Protein AF-A0A5K3G0H0-F1 (afdb_monomer)

Foldseek 3Di:
DDDPDPPVPDQAPQLVVLLVQLVVVDDDDGDDDPPNCVLVSVVVSQVVPDDPVDPDDPDDDDDPDPVVVVVSVVD

Mean predicted aligned error: 6.0 Å

Nearest PDB structures (foldseek):
  2oxc-assembly2_B  TM=9.613E-01  e=7.212E-03  Homo sapiens

InterPro domains:
  IPR011545 DEAD/DEAH-box helicase domain [PF00270] (14-74)
  IPR027417 P-loop containing nucleoside triphosphate hydrolase [G3DSA:3.40.50.300] (3-75)
  IPR027417 P-loop containing nucleoside triphosphate hydrolase [SSF52540] (6-74)

pLDDT: mean 84.29, std 12.99, range [34.38, 97.0]

Organism: Mesocestoides corti (NCBI:txid53468)

S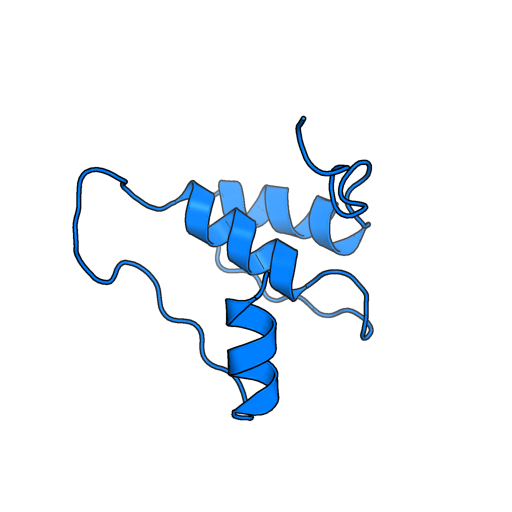tructure (mmCIF, N/CA/C/O backbone):
data_AF-A0A5K3G0H0-F1
#
_entry.id   AF-A0A5K3G0H0-F1
#
loop_
_atom_site.group_PDB
_atom_site.id
_atom_site.type_symbol
_atom_site.label_atom_id
_atom_site.label_alt_id
_atom_site.label_comp_id
_atom_site.label_asym_id
_atom_site.label_entity_id
_atom_site.label_seq_id
_atom_site.pdbx_PDB_ins_code
_atom_site.Cartn_x
_atom_site.Cartn_y
_atom_site.Cartn_z
_atom_site.occupancy
_atom_site.B_iso_or_equiv
_atom_site.auth_seq_id
_atom_site.auth_comp_id
_atom_site.auth_asym_id
_atom_site.auth_atom_id
_atom_site.pdbx_PDB_model_num
ATOM 1 N N . MET A 1 1 ? 8.973 26.220 1.299 1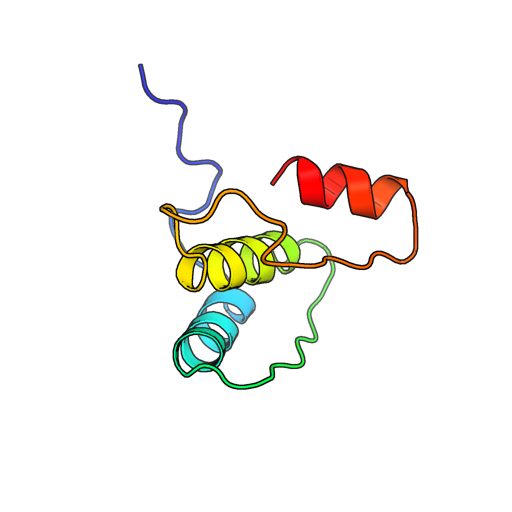.00 34.38 1 MET A N 1
ATOM 2 C CA . MET A 1 1 ? 9.460 25.733 -0.010 1.00 34.38 1 MET A CA 1
ATOM 3 C C . MET A 1 1 ? 9.092 24.263 -0.110 1.00 34.38 1 MET A C 1
ATOM 5 O O . MET A 1 1 ? 9.671 23.468 0.616 1.00 34.38 1 MET A O 1
ATOM 9 N N . GLY A 1 2 ? 8.049 23.929 -0.876 1.00 46.00 2 GLY A N 1
ATOM 10 C CA . GLY A 1 2 ? 7.613 22.540 -1.052 1.00 46.00 2 GLY A CA 1
ATOM 11 C C . GLY A 1 2 ? 8.647 21.768 -1.865 1.00 46.00 2 GLY A C 1
ATOM 12 O O . GLY A 1 2 ? 9.166 22.302 -2.843 1.00 46.00 2 GLY A O 1
ATOM 13 N N . GLN A 1 3 ? 8.985 20.554 -1.434 1.00 43.56 3 GLN A N 1
ATOM 14 C CA . GLN A 1 3 ? 9.825 19.660 -2.228 1.00 43.56 3 GLN A CA 1
ATOM 15 C C . GLN A 1 3 ? 9.182 19.431 -3.607 1.00 43.56 3 GLN A C 1
ATOM 17 O O . GLN A 1 3 ? 7.950 19.384 -3.688 1.00 43.56 3 GLN A O 1
ATOM 22 N N . PRO A 1 4 ? 9.977 19.292 -4.684 1.00 46.69 4 PRO A N 1
ATOM 23 C CA . PRO A 1 4 ? 9.442 18.916 -5.985 1.00 46.69 4 PRO A CA 1
ATOM 24 C C . PRO A 1 4 ? 8.659 17.609 -5.835 1.00 46.69 4 PRO A C 1
ATOM 26 O O . PRO A 1 4 ? 9.123 16.669 -5.193 1.00 46.69 4 PRO A O 1
ATOM 29 N N . THR A 1 5 ? 7.446 17.560 -6.384 1.00 53.12 5 THR A N 1
ATOM 30 C CA . THR A 1 5 ? 6.627 16.346 -6.417 1.00 53.12 5 THR A CA 1
ATOM 31 C C . THR A 1 5 ? 7.472 15.219 -7.009 1.00 53.12 5 THR A C 1
ATOM 33 O O . THR A 1 5 ? 7.920 15.367 -8.140 1.00 53.12 5 THR A O 1
ATOM 36 N N . ASN A 1 6 ? 7.724 14.145 -6.250 1.00 56.53 6 ASN A N 1
ATOM 37 C CA . ASN A 1 6 ? 8.643 13.018 -6.521 1.00 56.53 6 ASN A CA 1
ATOM 38 C C . ASN A 1 6 ? 8.405 12.242 -7.853 1.00 56.53 6 ASN A C 1
ATOM 40 O O . ASN A 1 6 ? 8.311 11.019 -7.869 1.00 56.53 6 ASN A O 1
ATOM 44 N N . GLY A 1 7 ? 8.280 12.906 -9.003 1.00 58.09 7 GLY A N 1
ATOM 45 C CA . GLY A 1 7 ? 8.012 12.277 -10.299 1.00 58.09 7 GLY A CA 1
ATOM 46 C C . GLY A 1 7 ? 6.588 11.730 -10.464 1.00 58.09 7 GLY A C 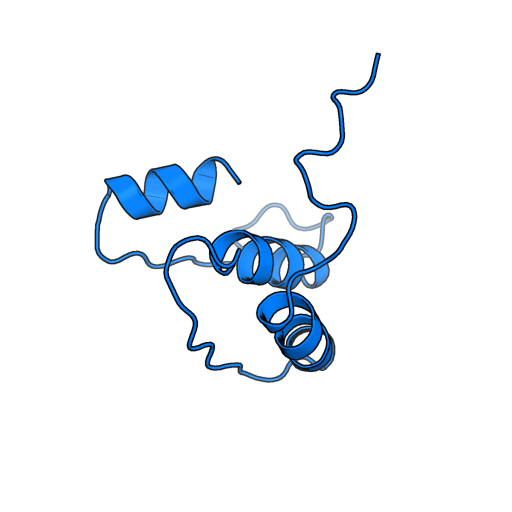1
ATOM 47 O O . GLY A 1 7 ? 6.335 10.975 -11.397 1.00 58.09 7 GLY A O 1
ATOM 48 N N . PHE A 1 8 ? 5.645 12.109 -9.594 1.00 65.38 8 PHE A N 1
ATOM 49 C CA . PHE A 1 8 ? 4.246 11.647 -9.631 1.00 65.38 8 PHE A CA 1
ATOM 50 C C . PHE A 1 8 ? 3.318 12.490 -10.5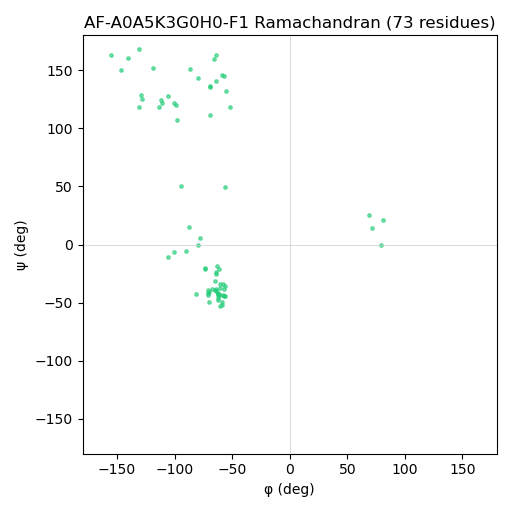23 1.00 65.38 8 PHE A C 1
ATOM 52 O O . PHE A 1 8 ? 2.100 12.377 -10.422 1.00 65.38 8 PHE A O 1
ATOM 59 N N . GLU A 1 9 ? 3.858 13.332 -11.405 1.00 71.81 9 GLU A N 1
ATOM 60 C CA . GLU A 1 9 ? 3.049 14.228 -12.249 1.00 71.81 9 GLU A CA 1
ATOM 61 C C . GLU A 1 9 ? 2.151 13.477 -13.241 1.00 71.81 9 GLU A C 1
ATOM 63 O O . GLU A 1 9 ? 1.055 13.934 -13.566 1.00 71.81 9 GLU A O 1
ATOM 68 N N . LYS A 1 10 ? 2.596 12.306 -13.719 1.00 80.19 10 LYS A N 1
ATOM 69 C CA . LYS A 1 10 ? 1.796 11.424 -14.574 1.00 80.19 10 LYS A CA 1
ATOM 70 C C . LYS A 1 10 ? 1.829 9.993 -14.047 1.00 80.19 10 LYS A C 1
ATOM 72 O O . LYS A 1 10 ? 2.902 9.387 -14.037 1.00 80.19 10 LYS A O 1
ATOM 77 N N . PRO A 1 11 ? 0.675 9.418 -13.661 1.00 82.69 11 PRO A N 1
ATOM 78 C CA . PRO A 1 11 ? 0.632 8.039 -13.211 1.00 82.69 11 PRO A CA 1
ATOM 79 C C . PRO A 1 11 ? 1.030 7.092 -14.346 1.00 82.69 11 PRO A C 1
ATOM 81 O O . PRO A 1 11 ? 0.634 7.276 -15.501 1.00 82.69 11 PRO A O 1
ATOM 84 N N . SER A 1 12 ? 1.786 6.050 -14.015 1.00 85.69 12 SER A N 1
ATOM 85 C CA . SER A 1 12 ? 2.145 4.987 -14.952 1.00 85.69 12 SER A CA 1
ATOM 86 C C . SER A 1 12 ? 0.904 4.215 -15.424 1.00 85.69 12 SER A C 1
ATOM 88 O O . SER A 1 12 ? -0.151 4.247 -14.790 1.00 85.69 12 SER A O 1
ATOM 90 N N . LEU A 1 13 ? 1.014 3.461 -16.525 1.00 84.75 13 LEU A N 1
ATOM 91 C CA . LEU A 1 13 ? -0.105 2.649 -17.034 1.00 84.75 13 LEU A CA 1
ATOM 92 C C . LEU A 1 13 ? -0.654 1.667 -15.987 1.00 84.75 13 LEU A C 1
ATOM 94 O O . LEU A 1 13 ? -1.860 1.424 -15.940 1.00 84.75 13 LEU A O 1
ATOM 98 N N . VAL A 1 14 ? 0.219 1.110 -15.139 1.00 87.00 14 VAL A N 1
ATOM 99 C CA . VAL A 1 14 ? -0.212 0.207 -14.065 1.00 87.00 14 VAL A CA 1
ATOM 100 C C . VAL A 1 14 ? -0.965 0.962 -12.969 1.00 87.00 14 VAL A C 1
ATOM 102 O O . VAL A 1 14 ? -2.008 0.486 -12.529 1.00 87.00 14 VAL A O 1
ATOM 105 N N . GLN A 1 15 ? -0.505 2.160 -12.595 1.00 87.31 15 GLN A N 1
ATOM 106 C CA . GLN A 1 15 ? -1.179 3.027 -11.626 1.00 87.31 15 GLN A CA 1
ATOM 107 C C . GLN A 1 15 ? -2.567 3.441 -12.124 1.00 87.31 15 GLN A C 1
ATOM 109 O O . GLN A 1 15 ? -3.547 3.267 -11.407 1.00 87.31 15 GLN A O 1
ATOM 114 N N . GLN A 1 16 ? -2.674 3.898 -13.376 1.00 87.81 16 GLN A N 1
ATOM 115 C CA . GLN A 1 16 ? -3.948 4.314 -13.977 1.00 87.81 16 GLN A CA 1
ATOM 116 C C . GLN A 1 16 ? -5.001 3.198 -13.946 1.00 87.81 16 GLN A C 1
ATOM 118 O O . GLN A 1 16 ? -6.153 3.439 -13.592 1.00 87.81 16 GLN A O 1
ATOM 123 N N . ARG A 1 17 ? -4.605 1.963 -14.283 1.00 87.56 17 ARG A N 1
ATOM 124 C CA . ARG A 1 17 ? -5.513 0.806 -14.269 1.00 87.56 17 ARG A CA 1
ATOM 125 C C . ARG A 1 17 ? -5.879 0.377 -12.851 1.00 87.56 17 ARG A C 1
ATOM 127 O O . ARG A 1 17 ? -7.041 0.094 -12.583 1.00 87.56 17 ARG A O 1
ATOM 134 N N . ALA A 1 18 ? -4.900 0.330 -11.951 1.00 89.38 18 ALA A N 1
ATOM 135 C CA . ALA A 1 18 ? -5.111 -0.146 -10.591 1.00 89.38 18 ALA A CA 1
ATOM 136 C C . ALA A 1 18 ? -5.939 0.834 -9.748 1.00 89.38 18 ALA A C 1
ATOM 138 O O . ALA A 1 18 ? -6.841 0.393 -9.040 1.00 89.38 18 ALA A O 1
ATOM 139 N N . PHE A 1 19 ? -5.699 2.147 -9.847 1.00 88.56 19 PHE A N 1
ATOM 140 C CA . PHE A 1 19 ? -6.430 3.141 -9.054 1.00 88.56 19 PHE A CA 1
ATOM 141 C C . PHE A 1 19 ? -7.939 3.073 -9.280 1.00 88.56 19 PHE A C 1
ATOM 143 O O . PHE A 1 19 ? -8.693 3.062 -8.310 1.00 88.56 19 PHE A O 1
ATOM 150 N N . GLY A 1 20 ? -8.386 2.942 -10.533 1.00 87.44 20 GLY A N 1
ATOM 151 C CA . GLY A 1 20 ? -9.814 2.842 -10.840 1.00 87.44 20 GLY A CA 1
ATOM 152 C C . GLY A 1 20 ? -10.497 1.636 -10.187 1.00 87.44 20 GLY A C 1
ATOM 153 O O . GLY A 1 20 ? -11.657 1.726 -9.794 1.00 87.44 20 GLY A O 1
ATOM 154 N N . GLU A 1 21 ? -9.787 0.520 -10.039 1.00 90.12 21 GLU A N 1
ATOM 155 C CA . GLU A 1 21 ? -10.313 -0.694 -9.410 1.00 90.12 21 GLU A CA 1
ATOM 156 C C . GLU A 1 21 ? -10.249 -0.622 -7.879 1.00 90.12 21 GLU A C 1
ATOM 158 O O . GLU A 1 21 ? -11.237 -0.928 -7.209 1.00 90.12 21 GLU A O 1
ATOM 163 N N . ILE A 1 22 ? -9.140 -0.117 -7.328 1.00 88.50 22 ILE A N 1
ATOM 164 C CA . ILE A 1 22 ? -8.958 0.073 -5.881 1.00 88.50 22 ILE A CA 1
ATOM 165 C C . ILE A 1 22 ? -9.991 1.062 -5.320 1.00 88.50 22 ILE A C 1
ATOM 167 O O . ILE A 1 22 ? -10.583 0.814 -4.267 1.00 88.50 22 ILE A O 1
ATOM 171 N N . MET A 1 23 ? -10.269 2.161 -6.031 1.00 84.56 23 MET A N 1
ATOM 172 C CA . MET A 1 23 ? -11.261 3.160 -5.605 1.00 84.56 23 MET A CA 1
ATOM 173 C C . MET A 1 23 ? -12.688 2.600 -5.550 1.00 84.56 23 MET A C 1
ATOM 175 O O . MET A 1 23 ? -13.499 3.078 -4.763 1.00 84.56 23 MET A O 1
ATOM 179 N N . LYS A 1 24 ? -12.993 1.554 -6.327 1.00 89.06 24 LYS A N 1
ATOM 180 C CA . LYS A 1 24 ? -14.280 0.840 -6.261 1.00 89.06 24 LYS A CA 1
ATOM 181 C C . LYS A 1 24 ? -14.344 -0.160 -5.101 1.00 89.06 24 LYS A C 1
ATOM 183 O O . LYS A 1 24 ? -15.354 -0.836 -4.945 1.00 89.06 24 LYS A O 1
ATOM 188 N N . GLY A 1 25 ? -13.276 -0.276 -4.309 1.00 86.81 25 GLY A N 1
ATOM 189 C CA . GLY A 1 25 ? -13.173 -1.219 -3.198 1.00 86.81 25 GLY A CA 1
ATOM 190 C C . GLY A 1 25 ? -13.094 -2.675 -3.625 1.00 86.81 25 GLY A C 1
ATOM 191 O O . GLY A 1 25 ? -13.489 -3.543 -2.855 1.00 86.81 25 GLY A O 1
ATOM 192 N N . ARG A 1 26 ? -12.619 -2.935 -4.847 1.00 89.56 26 ARG A N 1
ATOM 193 C CA . ARG A 1 26 ? -12.402 -4.293 -5.341 1.00 89.56 26 ARG A CA 1
ATOM 194 C C . ARG A 1 26 ? -11.027 -4.802 -4.940 1.00 89.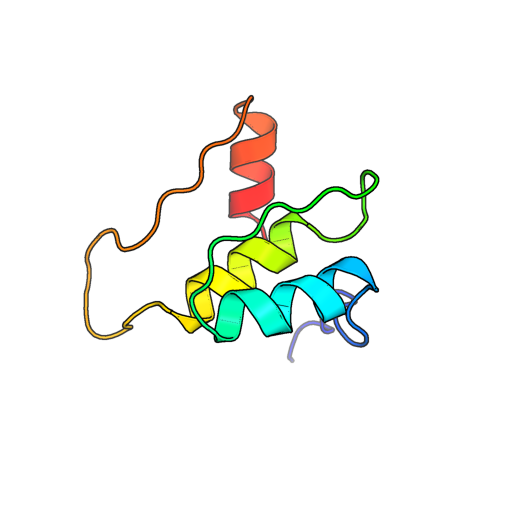56 26 ARG A C 1
ATOM 196 O O . ARG A 1 26 ? -10.077 -4.025 -4.854 1.00 89.56 26 ARG A O 1
ATOM 203 N N . ASP A 1 27 ? -10.923 -6.115 -4.784 1.00 90.69 27 ASP A N 1
ATOM 204 C CA . ASP A 1 27 ? -9.635 -6.789 -4.673 1.00 90.69 27 ASP A CA 1
ATOM 205 C C . ASP A 1 27 ? -8.904 -6.729 -6.018 1.00 90.69 27 ASP A C 1
ATOM 207 O O . ASP A 1 27 ? -9.499 -6.936 -7.080 1.00 90.69 27 ASP A O 1
ATOM 211 N N . VAL A 1 28 ? -7.604 -6.425 -5.983 1.00 88.00 28 VAL A N 1
ATOM 212 C CA . VAL A 1 28 ? -6.804 -6.196 -7.192 1.00 88.00 28 VAL A CA 1
ATOM 213 C C . VAL A 1 28 ? -5.529 -7.025 -7.161 1.00 88.00 28 VAL A C 1
ATOM 215 O O . VAL A 1 28 ? -4.729 -6.936 -6.231 1.00 88.00 28 VAL A O 1
ATOM 218 N N . VAL A 1 29 ? -5.290 -7.768 -8.243 1.00 89.56 29 VAL A N 1
ATOM 219 C CA . VAL A 1 29 ? -4.000 -8.404 -8.526 1.00 89.56 29 VAL A CA 1
ATOM 220 C C . VAL A 1 29 ? -3.256 -7.562 -9.556 1.00 89.56 29 VAL A C 1
ATOM 222 O O . VAL A 1 29 ? -3.750 -7.330 -10.658 1.00 89.56 29 VAL A O 1
ATOM 225 N N . VAL A 1 30 ? -2.053 -7.102 -9.205 1.00 86.06 30 VAL A N 1
ATOM 226 C CA . VAL A 1 30 ? -1.227 -6.258 -10.078 1.00 86.06 30 VAL A CA 1
ATOM 227 C C . VAL A 1 30 ? 0.042 -6.991 -10.496 1.00 86.06 30 VAL A C 1
ATOM 229 O O . VAL A 1 30 ? 0.917 -7.272 -9.674 1.00 86.06 30 VAL A O 1
ATOM 232 N N . GLN A 1 31 ? 0.199 -7.202 -11.801 1.00 86.88 31 GLN A N 1
ATOM 233 C CA . GLN A 1 31 ? 1.436 -7.690 -12.403 1.00 86.88 31 GLN A CA 1
ATOM 234 C C . GLN A 1 31 ? 2.084 -6.578 -13.227 1.00 86.88 31 GLN A C 1
ATOM 236 O O . GLN A 1 31 ? 1.487 -6.048 -14.159 1.00 86.88 31 GLN A O 1
ATOM 241 N N . ALA A 1 32 ? 3.320 -6.220 -12.882 1.00 84.25 32 ALA A N 1
ATOM 242 C CA . ALA A 1 32 ? 4.104 -5.243 -13.627 1.00 84.25 32 ALA A CA 1
ATOM 243 C C . ALA A 1 32 ? 5.606 -5.462 -13.414 1.00 84.25 32 ALA A C 1
ATOM 245 O O . ALA A 1 32 ? 6.020 -6.132 -12.464 1.00 84.25 32 ALA A O 1
ATOM 246 N N . GLN A 1 33 ? 6.418 -4.878 -14.295 1.00 83.12 33 GLN A N 1
ATOM 247 C CA . GLN A 1 33 ? 7.880 -4.925 -14.213 1.00 83.12 33 GLN A CA 1
ATOM 248 C C . GLN A 1 33 ? 8.404 -4.166 -12.978 1.00 83.12 33 GLN A C 1
ATOM 250 O O . GLN A 1 33 ? 7.703 -3.331 -12.395 1.00 83.12 33 GLN A O 1
ATOM 255 N N . SER A 1 34 ? 9.633 -4.454 -12.541 1.00 79.50 34 SER A N 1
ATOM 256 C CA . SER A 1 34 ? 10.289 -3.666 -11.485 1.00 79.50 34 SER A CA 1
ATOM 257 C C . SER A 1 34 ? 10.422 -2.196 -11.891 1.00 79.50 34 SER A C 1
ATOM 259 O O . SER A 1 34 ? 10.566 -1.889 -13.067 1.00 79.50 34 SER A O 1
ATOM 261 N N . GLY A 1 35 ? 10.316 -1.283 -10.920 1.00 76.44 35 GLY A N 1
ATOM 262 C CA . GLY A 1 35 ? 10.367 0.166 -11.173 1.00 76.44 35 GLY A CA 1
ATOM 263 C C . GLY A 1 35 ? 9.069 0.793 -11.708 1.00 76.44 35 GLY A C 1
ATOM 264 O O . GLY A 1 35 ? 9.004 2.002 -11.868 1.00 76.44 35 GLY A O 1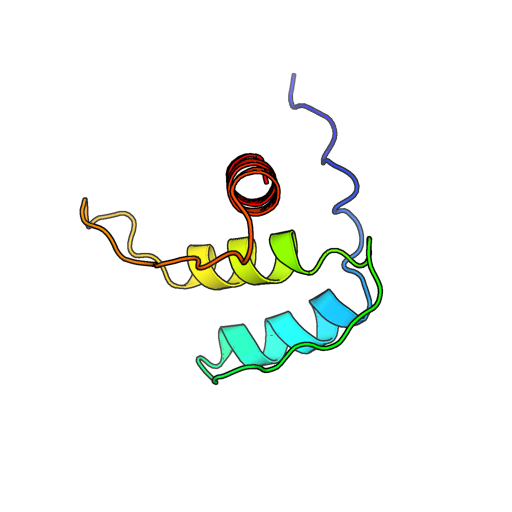
ATOM 265 N N . SER A 1 36 ? 8.000 0.019 -11.922 1.00 75.56 36 SER A N 1
ATOM 266 C CA . SER A 1 36 ? 6.727 0.513 -12.493 1.00 75.56 36 SER A CA 1
ATOM 267 C C . SER A 1 36 ? 5.804 1.288 -11.530 1.00 75.56 36 SER A C 1
ATOM 269 O O . SER A 1 36 ? 4.679 1.632 -11.896 1.00 75.56 36 SER A O 1
ATOM 271 N N . GLY A 1 37 ? 6.243 1.559 -10.295 1.00 79.25 37 GLY A N 1
ATOM 272 C CA . GLY A 1 37 ? 5.454 2.318 -9.312 1.00 79.25 37 GLY A CA 1
ATOM 273 C C . GLY A 1 37 ? 4.376 1.513 -8.570 1.00 79.25 37 GLY A C 1
ATOM 274 O O . GLY A 1 37 ? 3.436 2.099 -8.027 1.00 79.25 37 GLY A O 1
ATOM 275 N N . ARG A 1 38 ? 4.497 0.175 -8.514 1.00 85.62 38 ARG A N 1
ATOM 276 C CA . ARG A 1 38 ? 3.555 -0.708 -7.789 1.00 85.62 38 ARG A CA 1
ATOM 277 C C . ARG A 1 38 ? 3.413 -0.349 -6.309 1.00 85.62 38 ARG A C 1
ATOM 279 O O . ARG A 1 38 ? 2.293 -0.278 -5.829 1.00 85.62 38 ARG A O 1
ATOM 286 N N . ALA A 1 39 ? 4.517 -0.077 -5.609 1.00 84.94 39 ALA A N 1
ATOM 287 C CA . ALA A 1 39 ? 4.477 0.280 -4.187 1.00 84.94 39 ALA A CA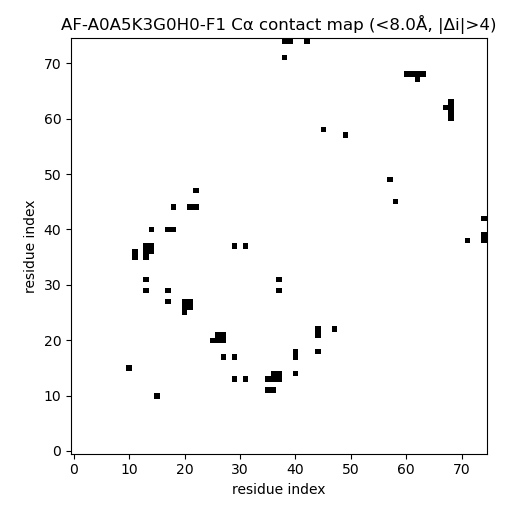 1
ATOM 288 C C . ALA A 1 39 ? 3.617 1.533 -3.943 1.00 84.94 39 ALA A C 1
ATOM 290 O O . ALA A 1 39 ? 2.634 1.462 -3.215 1.00 84.94 39 ALA A O 1
ATOM 291 N N . ALA A 1 40 ? 3.887 2.622 -4.672 1.00 85.06 40 ALA A N 1
ATOM 292 C CA . ALA A 1 40 ? 3.078 3.842 -4.620 1.00 85.06 40 ALA A CA 1
ATOM 293 C C . ALA A 1 40 ? 1.600 3.601 -4.971 1.00 85.06 40 ALA A C 1
ATOM 295 O O . ALA A 1 40 ? 0.720 4.214 -4.375 1.00 85.06 40 ALA A O 1
ATOM 296 N N . THR A 1 41 ? 1.317 2.669 -5.890 1.00 87.44 41 THR A N 1
ATOM 297 C CA . THR A 1 41 ? -0.061 2.294 -6.245 1.00 87.44 41 THR A CA 1
ATOM 298 C C . THR A 1 41 ? -0.828 1.773 -5.027 1.00 87.44 41 THR A C 1
ATOM 300 O O . THR A 1 41 ? -1.932 2.238 -4.744 1.00 87.44 41 THR A O 1
ATOM 303 N N . PHE A 1 42 ? -0.236 0.830 -4.287 1.00 86.62 42 PHE A N 1
ATOM 304 C CA . PHE A 1 42 ? -0.860 0.261 -3.093 1.00 86.62 42 PHE A CA 1
ATOM 305 C C . PHE A 1 42 ? -0.897 1.257 -1.931 1.00 86.62 42 PHE A C 1
ATOM 307 O O . PHE A 1 42 ? -1.918 1.3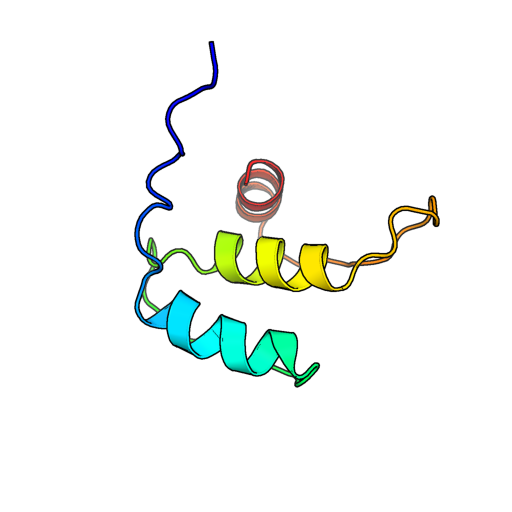24 -1.250 1.00 86.62 42 PHE A O 1
ATOM 314 N N . CYS A 1 43 ? 0.156 2.058 -1.725 1.00 89.12 43 CYS A N 1
ATOM 315 C CA . CYS A 1 43 ? 0.185 3.073 -0.667 1.00 89.12 43 CYS A CA 1
ATOM 316 C C . CYS A 1 43 ? -0.935 4.104 -0.852 1.00 89.12 43 CYS A C 1
ATOM 318 O O . CYS A 1 43 ? -1.755 4.280 0.046 1.00 89.12 43 CYS A O 1
ATOM 320 N N . ILE A 1 44 ? -1.041 4.717 -2.035 1.00 87.50 44 ILE A N 1
ATOM 321 C CA . ILE A 1 44 ? -2.081 5.717 -2.333 1.00 87.50 44 ILE A CA 1
ATOM 322 C C . ILE A 1 44 ? -3.475 5.090 -2.238 1.00 87.50 44 ILE A C 1
ATOM 324 O O . ILE A 1 44 ? -4.368 5.650 -1.605 1.00 87.50 44 ILE A O 1
ATOM 328 N N . GLY A 1 45 ? -3.655 3.903 -2.822 1.00 88.00 45 GLY A N 1
ATOM 329 C CA . GLY A 1 45 ? -4.927 3.188 -2.773 1.00 88.00 45 GLY A CA 1
ATOM 330 C C . GLY A 1 45 ? -5.381 2.847 -1.350 1.00 88.00 45 GLY A C 1
ATOM 331 O O . GLY A 1 45 ? -6.565 2.949 -1.039 1.00 88.00 45 GLY A O 1
ATOM 332 N N . THR A 1 46 ? -4.437 2.490 -0.478 1.00 90.44 46 THR A N 1
ATOM 333 C CA . THR A 1 46 ? -4.698 2.212 0.940 1.00 90.44 46 THR A CA 1
ATOM 334 C C . THR A 1 46 ? -5.049 3.491 1.690 1.00 90.44 46 THR A C 1
ATOM 336 O O . THR A 1 46 ? -6.080 3.531 2.355 1.00 90.44 46 THR A O 1
ATOM 339 N N . LEU A 1 47 ? -4.248 4.552 1.534 1.00 89.69 47 LEU A N 1
ATOM 340 C CA . LEU A 1 47 ? -4.469 5.847 2.189 1.00 89.69 47 LEU A CA 1
ATOM 341 C C . LEU A 1 47 ? -5.840 6.440 1.848 1.00 89.69 47 LEU A C 1
ATOM 343 O O . LEU A 1 47 ? -6.509 6.967 2.730 1.00 89.69 47 LEU A O 1
ATOM 347 N N . GLN A 1 48 ? -6.302 6.285 0.604 1.00 88.75 48 GLN A N 1
ATOM 348 C CA . GLN A 1 48 ? -7.625 6.748 0.174 1.00 88.75 48 GLN A CA 1
ATOM 349 C C . GLN A 1 48 ? -8.788 6.078 0.930 1.00 88.75 48 GLN A C 1
ATOM 351 O O . GLN A 1 48 ? -9.897 6.610 0.946 1.00 88.75 48 GLN A O 1
ATOM 356 N N . ARG A 1 49 ? -8.558 4.905 1.532 1.00 86.88 49 ARG A N 1
ATOM 357 C CA . ARG A 1 49 ? -9.558 4.147 2.300 1.00 86.88 49 ARG A CA 1
ATOM 358 C C . ARG A 1 49 ? -9.409 4.311 3.814 1.00 86.88 49 ARG A C 1
ATOM 360 O O . ARG A 1 49 ? -10.246 3.790 4.542 1.00 86.88 49 ARG A O 1
ATOM 367 N N . MET A 1 50 ? -8.356 4.977 4.287 1.00 91.56 50 MET A N 1
ATOM 368 C CA . MET A 1 50 ? -8.100 5.145 5.717 1.00 91.56 50 MET A CA 1
ATOM 369 C C . MET A 1 50 ? -8.963 6.255 6.321 1.00 91.56 50 MET A C 1
ATOM 371 O O . MET A 1 50 ? -9.175 7.309 5.724 1.00 91.56 50 MET A O 1
ATOM 375 N N . GLU A 1 51 ? -9.404 6.039 7.556 1.00 95.12 51 GLU A N 1
ATOM 376 C CA . GLU A 1 51 ? -10.149 7.012 8.348 1.00 95.12 51 GLU A CA 1
ATOM 377 C C . GLU A 1 51 ? -9.193 7.733 9.307 1.00 95.12 51 GLU A C 1
ATOM 379 O O . GLU A 1 51 ? -8.745 7.171 10.310 1.00 95.12 51 GLU A O 1
ATOM 384 N N . CYS A 1 52 ? -8.883 9.003 9.023 1.00 93.88 52 CYS A N 1
ATOM 385 C CA . CYS A 1 52 ? -7.919 9.792 9.806 1.00 93.88 52 CYS A CA 1
ATOM 386 C C . CYS A 1 52 ? -8.338 10.037 11.268 1.00 93.88 52 CYS A C 1
ATOM 388 O O . CYS A 1 52 ? -7.500 10.387 12.098 1.00 93.88 52 CYS A O 1
ATOM 390 N N . SER A 1 53 ? -9.621 9.875 11.600 1.00 97.00 53 SER A N 1
ATOM 391 C CA . SER A 1 53 ? -10.133 10.000 12.970 1.00 97.00 53 SER A CA 1
ATOM 392 C C . SER A 1 53 ? -9.762 8.809 13.862 1.00 97.00 53 SER A C 1
ATOM 394 O O . SER A 1 53 ? -9.761 8.948 15.087 1.00 97.00 53 SER A O 1
ATOM 396 N N . ARG A 1 54 ? -9.423 7.650 13.281 1.00 96.88 54 ARG A N 1
ATOM 397 C CA . ARG A 1 54 ? -9.123 6.410 14.012 1.00 96.88 54 ARG A CA 1
ATOM 398 C C . ARG A 1 54 ? -7.618 6.214 14.167 1.00 96.88 54 ARG A C 1
ATOM 400 O O . ARG A 1 54 ? -6.885 6.072 13.192 1.00 96.88 54 ARG A O 1
ATOM 407 N N . LYS A 1 55 ? -7.152 6.154 15.418 1.00 94.75 55 LYS A N 1
ATOM 408 C CA . LYS A 1 55 ? -5.736 5.952 15.779 1.00 94.75 55 LYS A CA 1
ATOM 409 C C . LYS A 1 55 ? -5.405 4.482 16.043 1.00 94.75 55 LYS A C 1
ATOM 411 O O . LYS A 1 55 ? -4.833 4.140 17.072 1.00 94.75 55 LYS A O 1
ATOM 416 N N . GLU A 1 56 ? -5.781 3.618 15.115 1.00 96.06 56 GLU A N 1
ATOM 417 C CA . GLU A 1 56 ? -5.513 2.181 15.184 1.00 96.06 56 GLU A CA 1
ATOM 418 C C . GLU A 1 56 ? -4.920 1.673 13.869 1.00 96.06 56 GLU A C 1
ATOM 420 O O . GLU A 1 56 ? -4.893 2.391 12.867 1.00 96.06 56 GLU A O 1
ATOM 425 N N . ALA A 1 57 ? -4.412 0.441 13.868 1.00 95.38 57 ALA A N 1
ATOM 426 C CA . ALA A 1 57 ? -3.897 -0.179 12.655 1.00 95.38 57 ALA A CA 1
ATOM 427 C C . ALA A 1 57 ? -5.056 -0.487 11.689 1.00 95.38 57 ALA A C 1
ATOM 429 O O . ALA A 1 57 ? -5.878 -1.356 11.961 1.00 95.38 57 ALA A O 1
ATOM 430 N N . GLN A 1 58 ? -5.113 0.228 10.561 1.00 95.56 58 GLN A N 1
ATOM 431 C CA . GLN A 1 58 ? -6.184 0.102 9.556 1.00 95.56 58 GLN A CA 1
ATOM 432 C C . GLN A 1 58 ? -5.745 -0.634 8.279 1.00 95.56 58 GLN A C 1
ATOM 434 O O . GLN A 1 58 ? -6.576 -0.969 7.440 1.00 95.56 58 GLN A O 1
ATOM 439 N N . ALA A 1 59 ? -4.444 -0.881 8.114 1.00 93.44 59 ALA A N 1
ATOM 440 C CA . ALA A 1 59 ? -3.885 -1.547 6.945 1.00 93.44 59 ALA A CA 1
ATOM 441 C C . ALA A 1 59 ? -2.663 -2.391 7.318 1.00 93.44 59 ALA A C 1
ATOM 443 O O . ALA A 1 59 ? -1.920 -2.053 8.241 1.00 93.44 59 ALA A O 1
ATOM 444 N N . LEU A 1 60 ? -2.441 -3.470 6.565 1.00 94.06 60 LEU A N 1
ATOM 445 C CA . LEU A 1 60 ? -1.290 -4.354 6.707 1.00 94.06 60 LEU A CA 1
ATOM 446 C C . LEU A 1 60 ? -0.612 -4.531 5.349 1.00 94.06 60 LEU A C 1
ATOM 448 O O . LEU A 1 60 ? -1.235 -4.974 4.387 1.00 94.06 60 LEU A O 1
ATOM 452 N N . PHE A 1 61 ? 0.684 -4.235 5.298 1.00 92.62 61 PHE A N 1
ATOM 453 C CA . PHE A 1 61 ? 1.532 -4.524 4.147 1.00 92.62 61 PHE A CA 1
ATOM 454 C C . PHE A 1 61 ? 2.432 -5.710 4.474 1.00 92.62 61 PHE A C 1
ATOM 456 O O . PHE A 1 61 ? 3.137 -5.703 5.482 1.00 92.62 61 PHE A O 1
ATOM 463 N N . ILE A 1 62 ? 2.429 -6.720 3.605 1.00 93.44 62 ILE A N 1
ATOM 464 C CA . ILE A 1 62 ? 3.288 -7.898 3.733 1.00 93.44 62 ILE A CA 1
ATOM 465 C C . ILE A 1 62 ? 4.305 -7.869 2.595 1.00 93.44 62 ILE A C 1
ATOM 467 O O . ILE A 1 62 ? 3.943 -7.811 1.420 1.00 93.44 62 ILE A O 1
ATOM 471 N N . ALA A 1 63 ? 5.587 -7.920 2.945 1.00 92.38 63 ALA A N 1
ATOM 472 C CA . ALA A 1 63 ? 6.691 -7.974 1.997 1.00 92.38 63 ALA A CA 1
ATOM 473 C C . ALA A 1 63 ? 7.487 -9.270 2.180 1.00 92.38 63 ALA A C 1
ATOM 475 O O . ALA A 1 63 ? 7.555 -9.825 3.273 1.00 92.38 63 ALA A O 1
ATOM 476 N N . ARG A 1 64 ? 8.114 -9.747 1.099 1.00 93.06 64 ARG A N 1
ATOM 477 C CA . ARG A 1 64 ? 8.902 -10.992 1.120 1.00 93.06 64 ARG A CA 1
ATOM 478 C C . ARG A 1 64 ? 10.250 -10.856 1.833 1.00 93.06 64 ARG A C 1
ATOM 480 O O . ARG A 1 64 ? 10.810 -11.868 2.231 1.00 93.06 64 ARG A O 1
ATOM 487 N N . THR A 1 65 ? 10.777 -9.637 1.963 1.00 94.81 65 THR A N 1
ATOM 488 C CA . THR A 1 65 ? 12.040 -9.356 2.662 1.00 94.81 65 THR A CA 1
ATOM 489 C C . THR A 1 65 ? 11.941 -8.068 3.477 1.00 94.81 65 THR A C 1
ATOM 491 O O . THR A 1 65 ? 11.074 -7.223 3.226 1.00 94.81 65 THR A O 1
ATOM 494 N N . ARG A 1 66 ? 12.848 -7.909 4.448 1.00 94.31 66 ARG A N 1
ATOM 495 C CA . ARG A 1 66 ? 12.926 -6.722 5.311 1.00 94.31 66 ARG A CA 1
ATOM 496 C C . ARG A 1 66 ? 13.275 -5.466 4.516 1.00 94.31 66 ARG A C 1
ATOM 498 O O . ARG A 1 66 ? 12.704 -4.411 4.764 1.00 94.31 66 ARG A O 1
ATOM 505 N N . GLU A 1 67 ? 14.176 -5.579 3.550 1.00 92.69 67 GLU A N 1
ATOM 506 C CA . GLU A 1 67 ? 14.627 -4.470 2.705 1.00 92.69 67 GLU A CA 1
ATOM 507 C C . GLU A 1 67 ? 13.455 -3.919 1.894 1.00 92.69 67 GLU A C 1
ATOM 509 O O . GLU A 1 67 ? 13.257 -2.709 1.841 1.00 92.69 67 GLU A O 1
ATOM 514 N N . LEU A 1 68 ? 12.620 -4.805 1.338 1.00 88.06 68 LEU A N 1
ATOM 515 C CA . LEU A 1 68 ? 11.427 -4.395 0.607 1.00 88.06 68 LEU A CA 1
ATOM 516 C C . LEU A 1 68 ? 10.386 -3.745 1.532 1.00 88.06 68 LEU A C 1
ATOM 518 O O . LEU A 1 68 ? 9.761 -2.762 1.141 1.00 88.06 68 LEU A O 1
ATOM 522 N N . ALA A 1 69 ? 10.213 -4.253 2.757 1.00 91.44 69 ALA A N 1
ATOM 523 C CA . ALA A 1 69 ? 9.337 -3.619 3.744 1.00 91.44 69 ALA A CA 1
ATOM 524 C C . ALA A 1 69 ? 9.805 -2.192 4.084 1.00 91.44 69 ALA A C 1
ATOM 526 O O . ALA A 1 69 ? 8.996 -1.267 4.114 1.00 91.44 69 ALA A O 1
ATOM 527 N N . LEU A 1 70 ? 11.114 -2.003 4.277 1.00 91.94 70 LEU A N 1
ATOM 528 C CA . LEU A 1 70 ? 11.710 -0.691 4.534 1.00 91.94 70 LEU A CA 1
ATOM 529 C C . LEU A 1 70 ? 11.563 0.255 3.338 1.00 91.94 70 LEU A C 1
ATOM 531 O O . LEU A 1 70 ? 11.259 1.426 3.535 1.00 91.94 70 LEU A O 1
ATOM 535 N N . GLN A 1 71 ? 11.715 -0.242 2.109 1.00 86.94 71 GLN A N 1
ATOM 536 C CA . GLN A 1 71 ? 11.473 0.555 0.903 1.00 86.94 71 GLN A CA 1
ATOM 537 C C . GLN A 1 71 ? 10.020 1.021 0.807 1.00 86.94 71 GLN A C 1
ATOM 539 O O . GLN A 1 71 ? 9.782 2.180 0.495 1.00 86.94 71 GLN A O 1
ATOM 544 N N . ILE A 1 72 ? 9.051 0.146 1.095 1.00 88.62 72 ILE A N 1
ATOM 545 C CA . ILE A 1 72 ? 7.625 0.509 1.100 1.00 88.62 72 ILE A CA 1
ATOM 546 C C . ILE A 1 72 ? 7.333 1.555 2.183 1.00 88.62 72 ILE A C 1
ATOM 548 O O . ILE A 1 72 ? 6.563 2.472 1.936 1.00 88.62 72 ILE A O 1
ATOM 552 N N . HIS A 1 73 ? 7.968 1.452 3.354 1.00 88.56 73 HIS A N 1
ATOM 553 C CA . HIS A 1 73 ? 7.813 2.421 4.443 1.00 88.56 73 HIS A CA 1
ATOM 554 C C . HIS A 1 73 ? 8.313 3.836 4.092 1.00 88.56 73 HIS A C 1
ATOM 556 O O . HIS A 1 73 ? 7.876 4.802 4.709 1.00 88.56 73 HIS A O 1
ATOM 562 N N . GLN A 1 74 ? 9.226 3.959 3.126 1.00 86.50 74 GLN A N 1
ATOM 563 C CA . GLN A 1 74 ? 9.794 5.237 2.679 1.00 86.50 74 GLN A CA 1
ATOM 564 C C . GLN A 1 74 ? 9.018 5.897 1.527 1.00 86.50 74 GLN A C 1
ATOM 566 O O . GLN A 1 74 ? 9.389 6.998 1.118 1.00 86.50 74 GLN A O 1
ATOM 571 N N . VAL A 1 75 ? 8.001 5.220 0.979 1.00 80.62 75 VAL A N 1
ATOM 572 C CA . VAL A 1 75 ? 7.100 5.760 -0.057 1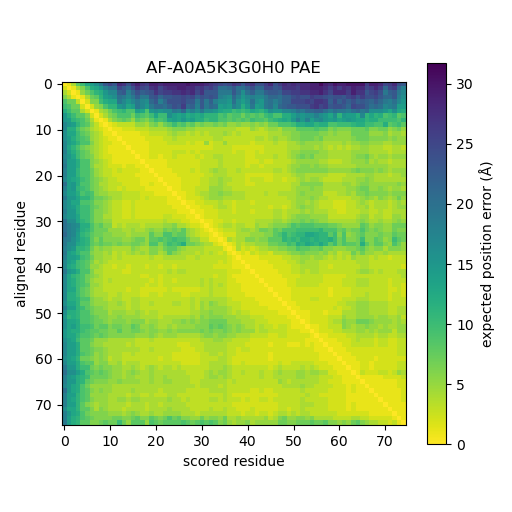.00 80.62 75 VAL A CA 1
ATOM 573 C C . VAL A 1 75 ? 6.105 6.721 0.571 1.00 80.62 75 VAL A C 1
ATOM 575 O O . VAL A 1 75 ? 5.938 7.816 -0.007 1.00 80.62 75 VAL A O 1
#

Secondary structure (DSSP, 8-state):
-PPPP-STTS--HHHHHHHHHHHTT--------TTSSHHHHHHHHHHTT--TT--S-------SSHHHHHHHHT-

Sequence (75 aa):
MGQPTNGFEKPSLVQQRAFGEIMKGRDVVVQAQSGSGRAATFCIGTLQRMECSRKEAQALFIARTRELALQIHQV

Solvent-accessible surface area (backbone atoms only — not comparable to full-atom values): 5173 Å² total; per-residue (Å²): 134,83,75,78,75,88,74,67,89,62,74,43,76,62,35,58,59,46,49,64,43,43,75,71,71,47,90,81,89,85,88,77,65,89,91,54,50,64,64,59,41,52,51,54,51,49,58,76,71,57,60,88,90,56,95,65,92,86,78,87,88,87,60,98,44,70,68,57,43,54,54,56,74,71,106

Radius of gyration: 13.4 Å; Cα contacts (8 Å, |Δi|>4): 37; chains: 1; bounding box: 29×37×33 Å